Pro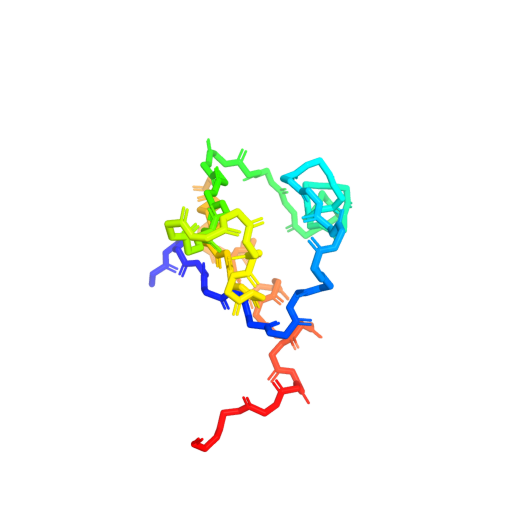tein AF-A7SL69-F1 (afdb_monomer)

InterPro domains:
  IPR000504 RNA recognition motif domain [PF00076] (4-66)
  IPR000504 RNA recognition motif domain [PS50102] (2-68)
  IPR000504 RNA recognition motif domain [SM00360] (3-68)
  IPR012677 Nucleotide-binding alpha-beta plait domain superfamily [G3DSA:3.30.70.330] (1-68)
  IPR035979 RNA-binding domain superfamily [SSF54928] (2-66)

Foldseek 3Di:
DQKDKFAQADQPDDQVNVCVVLVVLAAWPDKAFDADPVSGGNRMIMTGGPDPNSSVSCCVVRVPPDDD

Mean predicted aligned error: 6.21 Å

Solvent-accessible surface area (backbone atoms only — not comparable to full-atom values): 3975 Å² total; per-residue (Å²): 118,33,68,44,80,45,69,85,41,54,67,83,63,48,65,64,57,51,49,62,72,43,44,87,44,38,61,72,72,43,75,47,69,45,58,43,97,83,74,46,38,69,14,33,32,40,40,26,33,76,40,48,67,31,32,49,50,41,41,72,69,63,62,81,69,81,88,131

Radius of gyration: 11.6 Å; Cα contacts (8 Å, |Δi|>4): 107; chains: 1; bounding box: 29×21×24 Å

Structure (mmCIF, N/CA/C/O backbone):
data_AF-A7SL69-F1
#
_entry.id   AF-A7SL69-F1
#
loop_
_atom_site.group_PDB
_atom_site.id
_atom_site.type_symbol
_atom_site.label_atom_id
_atom_site.label_alt_id
_atom_site.label_comp_id
_atom_site.label_asym_id
_atom_site.label_entity_id
_atom_site.label_seq_id
_atom_site.pdbx_PDB_ins_code
_atom_site.Cartn_x
_atom_site.Cartn_y
_atom_site.Cartn_z
_atom_site.occupancy
_atom_site.B_iso_or_equiv
_atom_site.auth_seq_id
_atom_site.auth_comp_id
_atom_site.auth_asym_id
_atom_site.auth_atom_id
_atom_site.pdbx_PDB_model_num
ATOM 1 N N . ASP A 1 1 ? -10.580 -9.387 6.167 1.00 67.38 1 ASP A N 1
ATOM 2 C CA . ASP A 1 1 ? -9.142 -9.094 6.096 1.00 67.38 1 ASP A CA 1
ATOM 3 C C . ASP A 1 1 ? -8.824 -7.612 6.194 1.00 67.38 1 ASP A C 1
ATOM 5 O O . ASP A 1 1 ? -9.684 -6.798 5.881 1.00 67.38 1 ASP A O 1
ATOM 9 N N . ARG A 1 2 ? -7.618 -7.276 6.676 1.00 84.81 2 ARG A N 1
ATOM 10 C CA . ARG A 1 2 ? -7.063 -5.899 6.711 1.00 84.81 2 ARG A CA 1
ATOM 11 C C . ARG A 1 2 ? -6.007 -5.656 5.624 1.00 84.81 2 ARG A C 1
ATOM 13 O O . ARG A 1 2 ? -5.493 -4.547 5.501 1.00 84.81 2 ARG A O 1
ATOM 20 N N . LYS A 1 3 ? -5.658 -6.708 4.882 1.00 85.62 3 LYS A N 1
ATOM 21 C CA . LYS A 1 3 ? -4.660 -6.710 3.818 1.00 85.62 3 LYS A CA 1
ATOM 22 C C . LYS A 1 3 ? -5.366 -6.602 2.467 1.00 85.62 3 LYS A C 1
ATOM 24 O O . LYS A 1 3 ? -6.341 -7.307 2.226 1.00 85.62 3 LYS A O 1
ATOM 29 N N . LEU A 1 4 ? -4.878 -5.714 1.614 1.00 85.94 4 LEU A N 1
ATOM 30 C CA . LEU A 1 4 ? -5.320 -5.496 0.246 1.00 85.94 4 LEU A CA 1
ATOM 31 C C . LEU A 1 4 ? -4.216 -5.907 -0.702 1.00 85.94 4 LEU A C 1
ATOM 33 O O . LEU A 1 4 ? -3.033 -5.697 -0.429 1.00 85.94 4 LEU A O 1
ATOM 37 N N . PHE A 1 5 ? -4.640 -6.424 -1.842 1.00 86.38 5 PHE A N 1
ATOM 38 C CA . PHE A 1 5 ? -3.800 -6.603 -3.004 1.00 86.38 5 PHE A CA 1
ATOM 39 C C . PHE A 1 5 ? -4.166 -5.541 -4.035 1.00 86.38 5 PHE A C 1
ATOM 41 O O . PHE A 1 5 ? -5.337 -5.366 -4.363 1.00 86.38 5 PHE A O 1
ATOM 48 N N . VAL A 1 6 ? -3.161 -4.828 -4.522 1.00 83.06 6 VAL A N 1
ATOM 49 C CA . VAL A 1 6 ? -3.293 -3.809 -5.558 1.00 83.06 6 VAL A CA 1
ATOM 50 C C . VAL A 1 6 ? -2.531 -4.321 -6.772 1.00 83.06 6 VAL A C 1
ATOM 52 O O . VAL A 1 6 ? -1.336 -4.577 -6.669 1.00 83.06 6 VAL A O 1
ATOM 55 N N . GLY A 1 7 ? -3.225 -4.520 -7.891 1.00 80.75 7 GLY A N 1
ATOM 56 C CA . GLY A 1 7 ? -2.642 -4.901 -9.182 1.00 80.75 7 GLY A CA 1
ATOM 57 C C . GLY A 1 7 ? -2.569 -3.718 -10.154 1.00 80.75 7 GLY A C 1
ATOM 58 O O . GLY A 1 7 ? -3.027 -2.624 -9.836 1.00 80.75 7 GLY A O 1
ATOM 59 N N . MET A 1 8 ? -1.998 -3.938 -11.344 1.00 76.50 8 MET A N 1
ATOM 60 C CA . MET A 1 8 ? -1.805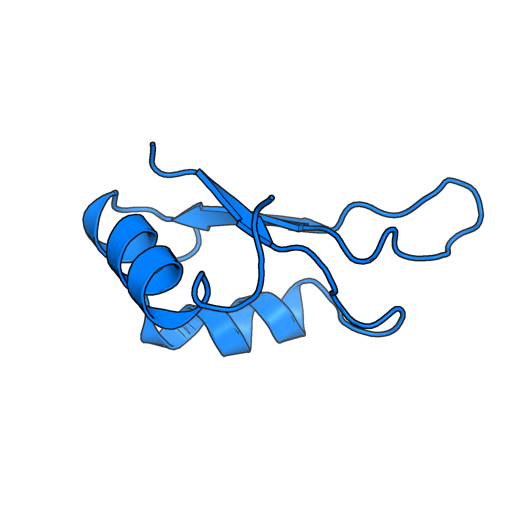 -2.926 -12.405 1.00 76.50 8 MET A CA 1
ATOM 61 C C . MET A 1 8 ? -1.092 -1.636 -11.967 1.00 76.50 8 MET A C 1
ATOM 63 O O . MET A 1 8 ? -1.343 -0.545 -12.473 1.00 76.50 8 MET A O 1
ATOM 67 N N . ILE A 1 9 ? -0.156 -1.758 -11.041 1.00 78.75 9 ILE A N 1
ATOM 68 C CA . ILE A 1 9 ? 0.668 -0.648 -10.586 1.00 78.75 9 ILE A CA 1
ATOM 69 C C . ILE A 1 9 ? 1.704 -0.334 -11.668 1.00 78.75 9 ILE A C 1
ATOM 71 O O . ILE A 1 9 ? 2.339 -1.234 -12.223 1.00 78.75 9 ILE A O 1
ATOM 75 N N . SER A 1 10 ? 1.894 0.947 -11.979 1.00 74.94 10 SER A N 1
ATOM 76 C CA . SER A 1 10 ? 2.908 1.373 -12.943 1.00 74.94 10 SER A CA 1
ATOM 77 C C . SER A 1 10 ? 4.282 0.810 -12.578 1.00 74.94 10 SER A C 1
ATOM 79 O O . SER A 1 10 ? 4.679 0.807 -11.416 1.00 74.94 10 SER A O 1
ATOM 81 N N . LYS A 1 11 ? 5.066 0.404 -13.580 1.00 73.81 11 LYS A N 1
ATOM 82 C CA . LYS A 1 11 ? 6.442 -0.091 -13.382 1.00 73.81 11 LYS A CA 1
ATOM 83 C C . LYS A 1 11 ? 7.353 0.879 -12.609 1.00 73.81 11 LYS A C 1
ATOM 85 O O . LYS A 1 11 ? 8.285 0.436 -11.946 1.00 73.81 11 LYS A O 1
ATOM 90 N N . HIS A 1 12 ? 7.037 2.173 -12.659 1.00 75.69 12 HIS A N 1
ATOM 91 C CA . HIS A 1 12 ? 7.727 3.248 -11.941 1.00 75.69 12 HIS A CA 1
ATOM 92 C C . HIS A 1 12 ? 7.108 3.607 -10.584 1.00 75.69 12 HIS A C 1
ATOM 94 O O . HIS A 1 12 ? 7.739 4.341 -9.830 1.00 75.69 12 HIS A O 1
ATOM 100 N N . ALA A 1 13 ? 5.895 3.137 -10.280 1.00 77.25 13 ALA A N 1
ATOM 101 C CA . ALA A 1 13 ? 5.219 3.499 -9.043 1.00 77.25 13 ALA A CA 1
ATOM 102 C C . ALA A 1 13 ? 5.890 2.811 -7.852 1.00 77.25 13 ALA A C 1
ATOM 104 O O . ALA A 1 13 ? 6.204 1.615 -7.874 1.00 77.25 13 ALA A O 1
ATOM 105 N N . LYS A 1 14 ? 6.141 3.611 -6.819 1.00 81.50 14 LYS A N 1
ATOM 106 C CA . LYS A 1 14 ? 6.812 3.192 -5.598 1.00 81.50 14 LYS A CA 1
ATOM 107 C C . LYS A 1 14 ? 5.809 3.010 -4.470 1.00 81.50 14 LYS A C 1
ATOM 109 O O . LYS A 1 14 ? 4.6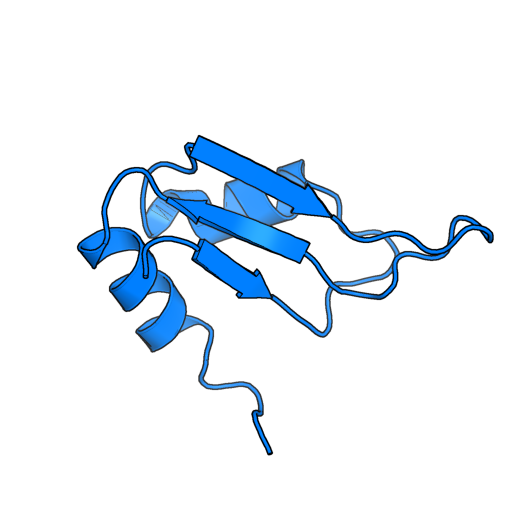27 3.332 -4.559 1.00 81.50 14 LYS A O 1
ATOM 114 N N . GLU A 1 15 ? 6.333 2.492 -3.371 1.00 85.19 15 GLU A N 1
ATOM 115 C CA . GLU A 1 15 ? 5.616 2.369 -2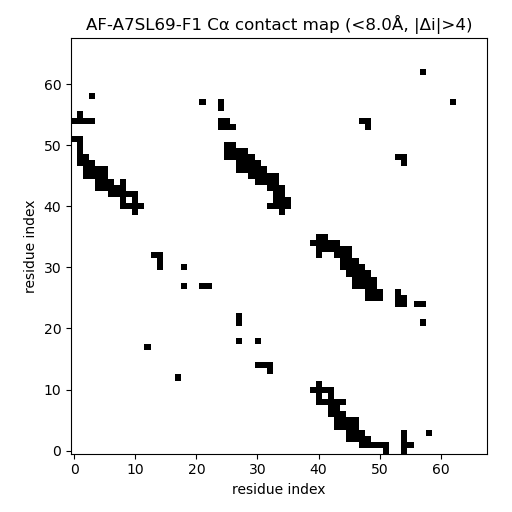.108 1.00 85.19 15 GLU A CA 1
ATOM 116 C C . GLU A 1 15 ? 5.075 3.720 -1.632 1.00 85.19 15 GLU A C 1
ATOM 118 O O . GLU A 1 15 ? 3.961 3.790 -1.125 1.00 85.19 15 GLU A O 1
ATOM 123 N N . GLU A 1 16 ? 5.826 4.796 -1.865 1.00 86.69 16 GLU A N 1
ATOM 124 C CA . GLU A 1 16 ? 5.420 6.163 -1.542 1.00 86.69 16 GLU A CA 1
ATOM 125 C C . GLU A 1 16 ? 4.203 6.621 -2.354 1.00 86.69 16 GLU A C 1
ATOM 127 O O . GLU A 1 16 ? 3.258 7.134 -1.763 1.00 86.69 16 GLU A O 1
ATOM 132 N N . ASP A 1 17 ? 4.168 6.373 -3.669 1.00 86.44 17 ASP A N 1
ATOM 133 C CA . ASP A 1 17 ? 3.020 6.725 -4.520 1.00 86.44 17 ASP A CA 1
ATOM 134 C C . ASP A 1 17 ? 1.741 6.043 -4.035 1.00 86.44 17 ASP A C 1
ATOM 136 O O . ASP A 1 17 ? 0.693 6.672 -3.886 1.00 86.44 17 ASP A O 1
ATOM 140 N N . LEU A 1 18 ? 1.841 4.748 -3.728 1.00 85.75 18 LEU A N 1
ATOM 141 C CA . LEU A 1 18 ? 0.734 3.981 -3.172 1.00 85.75 18 LEU A CA 1
ATOM 142 C C . LEU A 1 18 ? 0.363 4.513 -1.788 1.00 85.75 18 LEU A C 1
ATOM 144 O O . LEU A 1 18 ? -0.810 4.709 -1.495 1.00 85.75 18 LEU A O 1
ATOM 148 N N . ARG A 1 19 ? 1.339 4.821 -0.935 1.00 88.44 19 ARG A N 1
ATOM 149 C CA . ARG A 1 19 ? 1.056 5.387 0.384 1.00 88.44 19 ARG A CA 1
ATOM 150 C C . ARG A 1 19 ? 0.291 6.700 0.278 1.00 88.44 19 ARG A C 1
ATOM 152 O O . ARG A 1 19 ? -0.664 6.879 1.024 1.00 88.44 19 ARG A O 1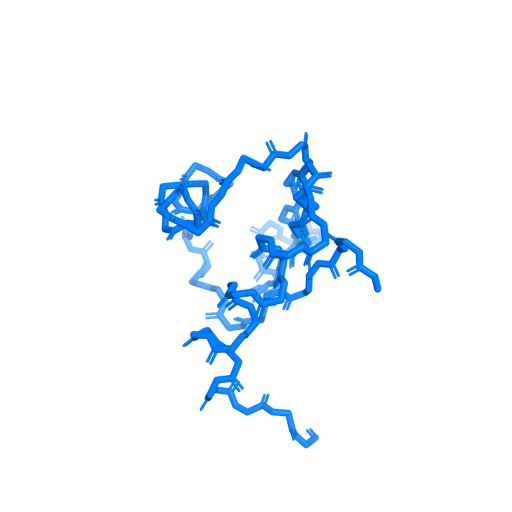
ATOM 159 N N . VAL A 1 20 ? 0.651 7.573 -0.660 1.00 88.50 20 VAL A N 1
ATOM 160 C CA . VAL A 1 20 ? -0.050 8.838 -0.918 1.00 88.50 20 VAL A CA 1
ATOM 161 C C . VAL A 1 20 ? -1.452 8.590 -1.478 1.00 88.50 20 VAL A C 1
ATOM 163 O O . VAL A 1 20 ? -2.408 9.159 -0.956 1.00 88.50 20 VAL A O 1
ATOM 166 N N . MET A 1 21 ? -1.604 7.698 -2.465 1.00 85.81 21 MET A N 1
ATOM 167 C CA . MET A 1 21 ? -2.916 7.338 -3.025 1.00 85.81 21 MET A CA 1
ATOM 168 C C . MET A 1 21 ? -3.862 6.755 -1.977 1.00 85.81 21 MET A C 1
ATOM 170 O O . MET A 1 21 ? -5.062 7.013 -2.021 1.00 85.81 21 MET A O 1
ATOM 174 N N . PHE A 1 22 ? -3.329 5.958 -1.048 1.00 86.12 22 PHE A N 1
ATOM 175 C CA . PHE A 1 22 ? -4.128 5.239 -0.064 1.00 86.12 22 PHE A CA 1
ATOM 176 C C . PHE A 1 22 ? -4.255 5.947 1.296 1.00 86.12 22 PHE A C 1
ATOM 178 O O . PHE A 1 22 ? -5.136 5.594 2.081 1.00 86.12 22 PHE A O 1
ATOM 185 N N . SER A 1 23 ? -3.451 6.987 1.539 1.00 86.88 23 SER A N 1
ATOM 186 C CA . SER A 1 23 ? -3.525 7.889 2.698 1.00 86.88 23 SER A CA 1
ATOM 187 C C . SER A 1 23 ? -4.944 8.400 3.013 1.00 86.88 23 SER A C 1
ATOM 189 O O . SER A 1 23 ? -5.352 8.303 4.172 1.00 86.88 23 SER A O 1
ATOM 191 N N . PRO A 1 24 ? -5.755 8.877 2.038 1.00 88.81 24 PRO A N 1
ATOM 192 C CA . PRO A 1 24 ? -7.111 9.352 2.330 1.00 88.81 24 PRO A CA 1
ATOM 193 C C . PRO A 1 24 ? -8.081 8.243 2.768 1.00 88.81 24 PRO A C 1
ATOM 195 O O . PRO A 1 24 ? -9.085 8.539 3.412 1.00 88.81 24 PRO A O 1
ATOM 198 N N . PHE A 1 25 ? -7.806 6.972 2.454 1.00 87.25 25 PHE A N 1
ATOM 199 C CA . PHE A 1 25 ? -8.656 5.859 2.891 1.00 87.25 25 PHE A CA 1
ATOM 200 C C . PHE A 1 25 ? -8.337 5.403 4.317 1.00 87.25 25 PHE A C 1
ATOM 202 O O . PHE A 1 25 ? -9.202 4.828 4.984 1.00 87.2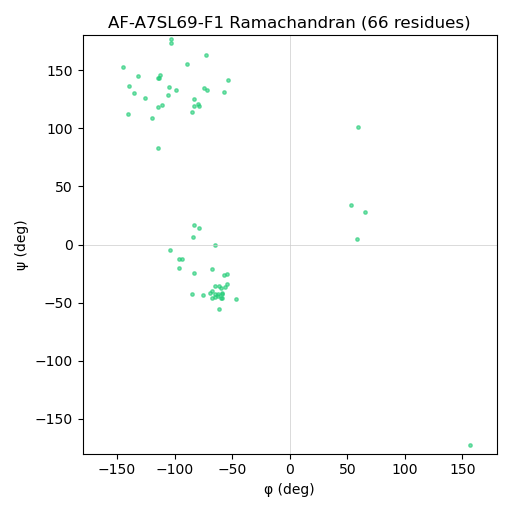5 25 PHE A O 1
ATOM 209 N N . GLY A 1 26 ? -7.112 5.644 4.793 1.00 88.81 26 GLY A N 1
ATOM 210 C CA . GLY A 1 26 ? -6.712 5.326 6.1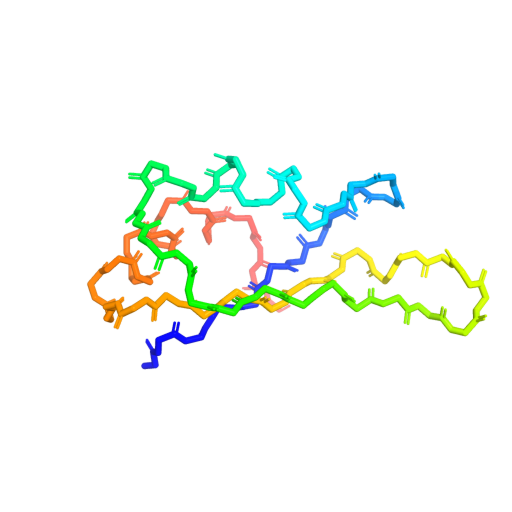55 1.00 88.81 26 GLY A CA 1
ATOM 211 C C . GLY A 1 26 ? -5.212 5.148 6.365 1.00 88.81 26 GLY A C 1
ATOM 212 O O . GLY A 1 26 ? -4.387 5.354 5.478 1.00 88.81 26 GLY A O 1
ATOM 213 N N . THR A 1 27 ? -4.861 4.709 7.574 1.00 91.44 27 THR A N 1
ATOM 214 C CA . THR A 1 27 ? -3.470 4.521 7.990 1.00 91.44 27 THR A CA 1
ATOM 215 C C . THR A 1 27 ? -2.944 3.177 7.512 1.00 91.44 27 THR A C 1
ATOM 217 O O . THR A 1 27 ? -3.435 2.121 7.917 1.00 91.44 27 THR A O 1
ATOM 220 N N . ILE A 1 28 ? -1.904 3.222 6.686 1.00 91.19 28 ILE A N 1
ATOM 221 C CA . ILE A 1 28 ? -1.197 2.039 6.197 1.00 91.19 28 ILE A CA 1
ATOM 222 C C . ILE A 1 28 ? -0.145 1.618 7.227 1.00 91.19 28 ILE A C 1
ATOM 224 O O . ILE A 1 28 ? 0.827 2.348 7.451 1.00 91.19 28 ILE A O 1
ATOM 228 N N . GLU A 1 29 ? -0.342 0.440 7.820 1.00 91.81 29 GLU A N 1
ATOM 229 C CA . GLU A 1 29 ? 0.629 -0.222 8.700 1.00 91.81 29 GLU A CA 1
ATOM 230 C C . GLU A 1 29 ? 1.776 -0.843 7.912 1.00 91.81 29 GLU A C 1
ATOM 232 O O . GLU A 1 29 ? 2.929 -0.722 8.305 1.00 91.81 29 GLU A O 1
ATOM 237 N N . GLU A 1 30 ? 1.466 -1.506 6.801 1.00 89.44 30 GLU A N 1
ATOM 238 C CA . GLU A 1 30 ? 2.462 -2.216 6.003 1.00 89.44 30 GLU A CA 1
ATOM 239 C C . GLU A 1 30 ? 2.174 -1.989 4.529 1.00 89.44 30 GLU A C 1
ATOM 241 O O . GLU A 1 30 ? 1.025 -2.042 4.089 1.00 89.44 30 GLU A O 1
ATOM 246 N N . LEU A 1 31 ? 3.217 -1.725 3.758 1.00 89.12 31 LEU A N 1
ATOM 247 C CA . LEU A 1 31 ? 3.126 -1.593 2.318 1.00 89.12 31 LEU A CA 1
ATOM 248 C C . LEU A 1 31 ? 4.296 -2.361 1.727 1.00 89.12 31 LEU A C 1
ATOM 250 O O . LEU A 1 31 ? 5.420 -2.225 2.189 1.00 89.12 31 LEU A O 1
ATOM 254 N N . THR A 1 32 ? 4.022 -3.224 0.758 1.00 87.19 32 THR A N 1
ATOM 255 C CA . THR A 1 32 ? 5.051 -4.040 0.119 1.00 87.19 32 THR A CA 1
ATOM 256 C C . THR A 1 32 ? 4.772 -4.124 -1.367 1.00 87.19 32 THR A C 1
ATOM 258 O O . THR A 1 32 ? 3.800 -4.748 -1.789 1.00 87.19 32 THR A O 1
ATOM 261 N N . VAL A 1 33 ? 5.629 -3.514 -2.182 1.00 86.19 33 VAL A N 1
ATOM 262 C CA . VAL A 1 33 ? 5.544 -3.628 -3.644 1.00 86.19 33 VAL A CA 1
ATOM 263 C C . VAL A 1 33 ? 6.231 -4.915 -4.091 1.00 86.19 33 VAL A C 1
ATOM 265 O O . VAL A 1 33 ? 7.406 -5.133 -3.802 1.00 86.19 33 VAL A O 1
ATOM 268 N N . LEU A 1 34 ? 5.520 -5.766 -4.834 1.00 83.06 34 LEU A N 1
ATOM 269 C CA . LEU A 1 34 ? 6.116 -6.942 -5.456 1.00 83.06 34 LEU A CA 1
ATOM 270 C C . LEU A 1 34 ? 6.879 -6.534 -6.714 1.00 83.06 34 LEU A C 1
ATOM 272 O O . LEU A 1 34 ? 6.307 -6.061 -7.703 1.00 83.06 34 LEU A O 1
ATOM 276 N N . ARG A 1 35 ? 8.182 -6.796 -6.699 1.00 81.12 35 ARG A N 1
ATOM 277 C CA . ARG A 1 35 ? 9.075 -6.630 -7.846 1.00 81.12 35 ARG A CA 1
ATOM 278 C C . ARG A 1 35 ? 9.591 -7.996 -8.293 1.00 81.12 35 ARG A C 1
ATOM 280 O O . ARG A 1 35 ? 9.788 -8.879 -7.461 1.00 81.12 35 ARG A O 1
ATOM 287 N N . ASN A 1 36 ? 9.752 -8.196 -9.599 1.00 74.69 36 ASN A N 1
ATOM 288 C CA . ASN A 1 36 ? 10.439 -9.373 -10.128 1.00 74.69 36 ASN A CA 1
ATOM 289 C C . ASN A 1 36 ? 11.950 -9.260 -9.886 1.00 74.69 36 ASN A C 1
ATOM 291 O O . ASN A 1 36 ? 12.477 -8.166 -9.682 1.00 74.69 36 ASN A O 1
ATOM 295 N N . ALA A 1 37 ? 12.646 -10.397 -9.988 1.00 71.00 37 ALA A N 1
ATOM 296 C CA . ALA A 1 37 ? 14.109 -10.471 -9.923 1.00 71.00 37 ALA A CA 1
ATOM 297 C C . ALA A 1 37 ? 14.805 -9.599 -10.988 1.00 71.00 37 ALA A C 1
ATOM 299 O O . ALA A 1 37 ? 15.904 -9.109 -10.761 1.00 71.00 37 ALA A O 1
ATOM 300 N N . ASP A 1 38 ? 14.125 -9.334 -12.106 1.00 72.69 38 ASP A N 1
ATOM 301 C CA . ASP A 1 38 ? 14.604 -8.498 -13.213 1.00 72.69 38 ASP A CA 1
ATOM 302 C C . ASP A 1 38 ? 14.474 -6.978 -12.944 1.00 72.69 38 ASP A C 1
ATOM 304 O O . ASP A 1 38 ? 14.496 -6.162 -13.857 1.00 72.69 38 ASP A O 1
ATOM 308 N N . SER A 1 39 ? 14.244 -6.566 -11.688 1.00 64.56 39 SER A N 1
ATOM 309 C CA . SER A 1 39 ? 13.939 -5.177 -11.279 1.00 64.56 39 SER A CA 1
ATOM 310 C C . SER A 1 39 ? 12.700 -4.546 -11.933 1.00 64.56 39 SER A C 1
ATOM 312 O O . SER A 1 39 ? 12.374 -3.388 -11.671 1.00 64.56 39 SER A O 1
ATOM 314 N N . THR A 1 40 ? 11.944 -5.304 -12.726 1.00 65.50 40 THR A N 1
ATOM 315 C CA . THR A 1 40 ? 10.633 -4.901 -13.226 1.00 65.50 40 THR A CA 1
ATOM 316 C C . THR A 1 40 ? 9.589 -5.121 -12.135 1.00 65.50 40 THR A C 1
ATOM 318 O O . THR A 1 40 ? 9.397 -6.230 -11.632 1.00 65.50 40 THR A O 1
ATOM 321 N N . SER A 1 41 ? 8.898 -4.057 -11.723 1.00 65.75 41 SER A N 1
ATOM 322 C CA . SER A 1 41 ? 7.760 -4.193 -10.811 1.00 65.75 41 SER A CA 1
ATOM 323 C C . SER A 1 41 ? 6.736 -5.133 -11.447 1.00 65.75 41 SER A C 1
ATOM 325 O O . SER A 1 41 ? 6.356 -4.920 -12.598 1.00 65.75 41 SER A O 1
ATOM 327 N N . LYS A 1 42 ? 6.232 -6.133 -10.704 1.00 68.69 42 LYS A N 1
ATOM 328 C CA . LYS A 1 42 ? 5.154 -7.019 -11.199 1.00 68.69 42 LYS A CA 1
ATOM 329 C C . LYS A 1 42 ? 3.842 -6.265 -11.441 1.00 68.69 42 LYS A C 1
ATOM 331 O O . LYS A 1 42 ? 2.850 -6.869 -11.824 1.00 68.69 42 LYS A O 1
ATOM 336 N N . GLY A 1 43 ? 3.841 -4.960 -11.174 1.00 77.38 43 GLY A N 1
ATOM 337 C CA . GLY A 1 43 ? 2.664 -4.120 -11.134 1.00 77.38 43 GLY A CA 1
ATOM 338 C C . GLY A 1 43 ? 1.741 -4.512 -9.995 1.00 77.38 43 GLY A C 1
ATOM 339 O O . GLY A 1 43 ? 0.539 -4.321 -10.106 1.00 77.38 43 GLY A O 1
ATOM 340 N N . CYS A 1 44 ? 2.283 -5.082 -8.919 1.00 85.12 44 CYS A N 1
ATOM 341 C CA . CYS A 1 44 ? 1.491 -5.565 -7.802 1.00 85.12 44 CYS A CA 1
ATOM 342 C C . CYS A 1 44 ? 2.075 -5.078 -6.479 1.00 85.12 44 CYS A C 1
ATOM 344 O O . CYS A 1 44 ? 3.293 -4.999 -6.326 1.00 85.12 44 CYS A O 1
ATOM 346 N N . ALA A 1 45 ? 1.218 -4.793 -5.508 1.00 87.75 45 ALA A N 1
ATOM 347 C CA . ALA A 1 45 ? 1.600 -4.442 -4.151 1.00 87.75 45 ALA A CA 1
ATOM 348 C C . ALA A 1 45 ? 0.592 -4.992 -3.149 1.00 87.75 45 ALA A C 1
ATOM 350 O O . ALA A 1 45 ? -0.590 -5.158 -3.447 1.00 87.75 45 ALA A O 1
ATOM 351 N N . PHE A 1 46 ? 1.067 -5.240 -1.938 1.00 88.94 46 PHE A N 1
ATOM 352 C CA . PHE A 1 46 ? 0.232 -5.507 -0.785 1.00 88.94 46 PHE A CA 1
ATOM 353 C C . PHE A 1 46 ? 0.205 -4.289 0.125 1.00 88.94 46 PHE A C 1
ATOM 355 O O . PHE A 1 46 ? 1.245 -3.703 0.418 1.00 88.94 46 PHE A O 1
ATOM 362 N N . ILE A 1 47 ? -0.987 -3.936 0.593 1.00 88.81 47 ILE A N 1
ATOM 363 C CA . ILE A 1 47 ? -1.207 -2.837 1.531 1.00 88.81 47 ILE A CA 1
ATOM 364 C C . ILE A 1 47 ? -1.966 -3.386 2.729 1.00 88.81 47 ILE A C 1
ATOM 366 O O . ILE A 1 47 ? -3.020 -3.990 2.576 1.00 88.81 47 ILE A O 1
ATOM 370 N N . LYS A 1 48 ? -1.457 -3.182 3.935 1.00 91.00 48 LYS A N 1
ATOM 371 C CA . LYS A 1 48 ? -2.114 -3.541 5.187 1.00 91.00 48 LYS A CA 1
ATOM 372 C C . LYS A 1 48 ? -2.514 -2.264 5.900 1.00 91.00 48 LYS A C 1
ATOM 374 O O . LYS A 1 48 ? -1.661 -1.449 6.243 1.00 91.00 48 LYS A O 1
ATOM 379 N N . PHE A 1 49 ? -3.806 -2.101 6.141 1.00 91.50 49 PHE A N 1
ATOM 380 C CA . PHE A 1 49 ? -4.302 -0.984 6.937 1.00 91.50 49 PHE A CA 1
ATOM 381 C C . PHE A 1 49 ? -4.344 -1.337 8.417 1.00 91.50 49 PHE A C 1
ATOM 383 O O . PHE A 1 49 ? -4.531 -2.499 8.788 1.00 91.50 49 PHE A O 1
ATOM 390 N N . ALA A 1 50 ? -4.272 -0.304 9.254 1.00 91.31 50 ALA A N 1
ATOM 391 C CA . ALA A 1 50 ? -4.481 -0.426 10.691 1.00 91.31 50 ALA A CA 1
ATOM 392 C C . ALA A 1 50 ? -5.875 -0.997 10.996 1.00 91.31 50 ALA A C 1
ATOM 394 O O . ALA A 1 50 ? -6.028 -1.917 11.807 1.00 91.31 50 ALA A O 1
ATOM 395 N N . ASN A 1 51 ? -6.891 -0.511 10.273 1.00 91.06 51 ASN A N 1
ATOM 396 C CA . ASN A 1 51 ? -8.286 -0.883 10.476 1.00 91.06 51 ASN A CA 1
ATOM 397 C C . ASN A 1 51 ? -8.886 -1.644 9.292 1.00 91.06 51 ASN A C 1
ATOM 399 O O . ASN A 1 51 ? -8.686 -1.302 8.127 1.00 91.06 51 ASN A O 1
ATOM 403 N N . ARG A 1 52 ? -9.742 -2.625 9.603 1.00 89.38 52 ARG A N 1
ATOM 404 C CA . ARG A 1 52 ? -10.523 -3.357 8.591 1.00 89.38 52 ARG A CA 1
ATOM 405 C C . ARG A 1 52 ? -11.461 -2.438 7.809 1.00 89.38 52 ARG A C 1
ATOM 407 O O . ARG A 1 52 ? -11.638 -2.643 6.618 1.00 89.38 52 ARG A O 1
AT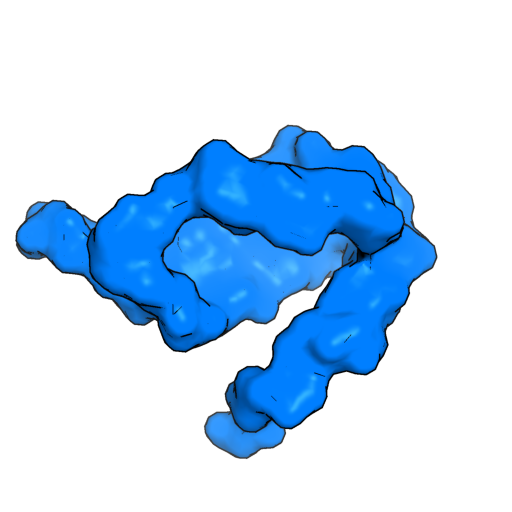OM 414 N N . MET A 1 53 ? -12.035 -1.430 8.461 1.00 89.44 53 MET A N 1
ATOM 415 C CA . MET A 1 53 ? -12.959 -0.496 7.812 1.00 89.44 53 MET A CA 1
ATOM 416 C C . MET A 1 53 ? -12.254 0.376 6.764 1.00 89.44 53 MET A C 1
ATOM 418 O O . MET A 1 53 ? -12.769 0.539 5.666 1.00 89.44 53 MET A O 1
ATOM 422 N N . GLN A 1 54 ? -11.034 0.839 7.060 1.00 90.25 54 GLN A N 1
ATOM 423 C CA . GLN A 1 54 ? -10.178 1.559 6.106 1.00 90.25 54 GLN A CA 1
ATOM 424 C C . GLN A 1 54 ? -9.831 0.674 4.908 1.00 90.25 54 GLN A C 1
ATOM 426 O O . GLN A 1 54 ? -9.972 1.092 3.761 1.00 90.25 54 GLN A O 1
ATOM 431 N N . ALA A 1 55 ? -9.471 -0.586 5.178 1.00 87.88 55 ALA A N 1
ATOM 432 C CA . ALA A 1 55 ? -9.218 -1.561 4.131 1.00 87.88 55 ALA A CA 1
ATOM 433 C C . ALA A 1 55 ? -10.444 -1.782 3.235 1.00 87.88 55 ALA A C 1
ATOM 435 O O . ALA A 1 55 ? -10.325 -1.755 2.016 1.00 87.88 55 ALA A O 1
ATOM 436 N N . GLN A 1 56 ? -11.632 -1.951 3.820 1.00 87.25 56 GLN A N 1
ATOM 437 C CA . GLN A 1 56 ? -12.863 -2.107 3.048 1.00 87.25 56 GLN A CA 1
ATOM 438 C C . GLN A 1 56 ? -13.225 -0.860 2.247 1.00 87.25 56 GLN A C 1
ATOM 440 O O . GLN A 1 56 ? -13.707 -1.005 1.133 1.00 87.25 56 GLN A O 1
ATOM 445 N N . ASN A 1 57 ? -12.960 0.338 2.766 1.00 87.88 57 ASN A N 1
ATOM 446 C CA . ASN A 1 57 ? -13.234 1.583 2.053 1.00 87.88 57 ASN A CA 1
ATOM 447 C C . ASN A 1 57 ? -12.296 1.765 0.846 1.00 87.88 57 ASN A C 1
ATOM 449 O O . ASN A 1 57 ? -12.732 2.116 -0.250 1.00 87.88 57 ASN A O 1
ATOM 453 N N . ALA A 1 58 ? -11.013 1.442 1.031 1.00 86.56 58 ALA A N 1
ATOM 454 C CA . ALA A 1 58 ? -10.028 1.408 -0.043 1.00 86.56 58 ALA A CA 1
ATOM 455 C C . ALA A 1 58 ? -10.381 0.357 -1.105 1.00 86.56 58 ALA A C 1
ATOM 457 O O . ALA A 1 58 ? -10.300 0.659 -2.289 1.00 86.56 58 ALA A O 1
ATOM 458 N N . ILE A 1 59 ? -10.829 -0.844 -0.707 1.00 83.81 59 ILE A N 1
ATOM 459 C CA . ILE A 1 59 ? -11.355 -1.848 -1.646 1.00 83.81 59 ILE A CA 1
ATOM 460 C C . ILE A 1 59 ? -12.578 -1.271 -2.358 1.00 83.81 59 ILE A C 1
ATOM 462 O O . ILE A 1 59 ? -12.562 -1.176 -3.569 1.00 83.81 59 ILE A O 1
ATOM 466 N N . ALA A 1 60 ? -13.605 -0.803 -1.652 1.00 83.44 60 ALA A N 1
ATOM 467 C CA . ALA A 1 60 ? -14.823 -0.281 -2.277 1.00 83.44 60 ALA A CA 1
ATOM 468 C C . ALA A 1 60 ? -14.550 0.837 -3.302 1.00 83.44 60 ALA A C 1
ATOM 470 O O . ALA A 1 60 ? -15.233 0.911 -4.319 1.00 83.44 60 ALA A O 1
ATOM 471 N N . THR A 1 61 ? -13.529 1.665 -3.064 1.00 82.50 61 THR A N 1
ATOM 472 C CA . THR A 1 61 ? -13.155 2.757 -3.973 1.00 82.50 61 THR A CA 1
ATOM 473 C C . THR A 1 61 ? -12.233 2.306 -5.114 1.00 82.50 61 THR A C 1
ATOM 475 O O . THR A 1 61 ? -12.420 2.723 -6.253 1.00 82.50 61 THR A O 1
ATOM 478 N N . MET A 1 62 ? -11.232 1.462 -4.835 1.00 77.50 62 MET A N 1
ATOM 479 C CA . MET A 1 62 ? -10.171 1.093 -5.793 1.00 77.50 62 MET A CA 1
ATOM 480 C C . MET A 1 62 ? -10.442 -0.232 -6.530 1.00 77.50 62 MET A C 1
ATOM 482 O O . MET A 1 62 ? -9.883 -0.476 -7.595 1.00 77.50 62 MET A O 1
ATOM 486 N N . HIS A 1 63 ? -11.312 -1.092 -5.998 1.00 63.62 63 HIS A N 1
ATOM 487 C CA . HIS A 1 63 ? -11.657 -2.425 -6.519 1.00 63.62 63 HIS A CA 1
ATOM 488 C C . HIS A 1 63 ? -12.714 -2.397 -7.635 1.00 63.62 63 HIS A C 1
ATOM 490 O O . HIS A 1 63 ? -13.283 -3.428 -7.972 1.00 63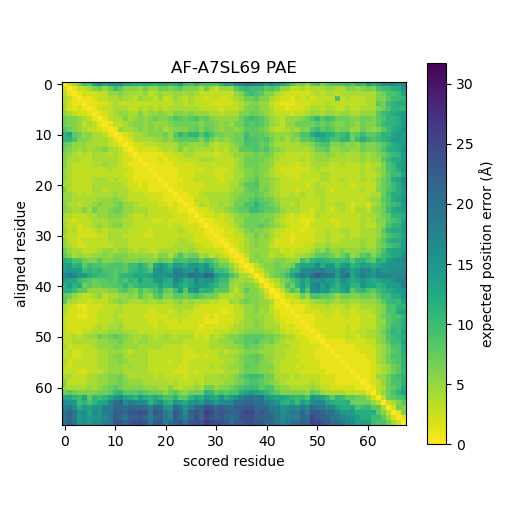.62 63 HIS A O 1
ATOM 496 N N . ASN A 1 64 ? -12.969 -1.243 -8.258 1.00 55.44 64 ASN A N 1
ATOM 497 C CA . ASN A 1 64 ? -13.768 -1.191 -9.487 1.00 55.44 64 ASN A CA 1
ATOM 498 C C . ASN A 1 64 ? -12.935 -1.466 -10.758 1.00 55.44 64 ASN A C 1
ATOM 500 O O . ASN A 1 64 ? -13.438 -1.341 -11.870 1.00 55.44 64 ASN A O 1
ATOM 504 N N . SER A 1 65 ? -11.656 -1.835 -10.617 1.00 50.88 65 SER A N 1
ATOM 505 C CA . SER A 1 65 ? -10.790 -2.210 -11.737 1.00 50.88 65 SER A CA 1
ATOM 506 C C . SER A 1 65 ? -10.391 -3.687 -11.638 1.00 50.88 65 SER A C 1
ATOM 508 O O . SER A 1 65 ? -9.332 -4.038 -11.133 1.00 50.88 65 SER A O 1
ATOM 510 N N . THR A 1 66 ? -11.301 -4.533 -12.124 1.00 38.44 66 THR A N 1
ATOM 511 C CA . THR A 1 66 ? -11.104 -5.915 -12.599 1.00 38.44 66 THR A CA 1
ATOM 512 C C . THR A 1 66 ? -10.535 -6.949 -11.615 1.00 38.44 66 THR A C 1
ATOM 514 O O . THR A 1 66 ? -9.328 -7.123 -11.474 1.00 38.44 66 THR A O 1
ATOM 517 N N . THR A 1 67 ? -11.436 -7.768 -11.070 1.00 35.41 67 THR A N 1
ATOM 518 C CA . THR A 1 67 ? -11.157 -9.183 -10.776 1.00 35.41 67 THR A CA 1
ATOM 519 C C . THR A 1 67 ? -12.135 -10.034 -11.575 1.00 35.41 67 THR A C 1
ATOM 521 O O . THR A 1 67 ? -13.327 -10.053 -11.270 1.00 35.41 67 THR A O 1
ATOM 524 N N . MET A 1 68 ? -11.615 -10.717 -12.591 1.00 38.97 68 MET A N 1
ATOM 525 C CA . MET A 1 68 ? -12.006 -12.082 -12.942 1.00 38.97 68 MET A CA 1
ATOM 526 C C . MET A 1 68 ? -10.737 -12.924 -12.918 1.00 38.97 68 MET A C 1
ATOM 528 O O . MET A 1 68 ? -9.697 -12.395 -13.375 1.00 38.97 68 MET A O 1
#

Sequence (68 aa):
DRKLFVGMISKHAKEEDLRVMFSPFGTIEELTVLRNADSTSKGCAFIKFANRMQAQNAIATMHNSTTM

Secondary structure (DSSP, 8-state):
--EEEE-S--TT--HHHHHHHHGGG--EEEEEEEE-TTS-EEEEEEEEESSHHHHHHHHHHHTTS---

Nearest PDB structures (foldseek):
  3nnc-assembly1_A  TM=9.122E-01  e=8.843E-09  Homo sapiens
  2dnh-assembly1_A  TM=8.990E-01  e=1.636E-08  Homo sapiens
  2mzq-assembly1_A  TM=8.903E-01  e=1.518E-05  Saccharomyces cerevisiae S288C
  5wpa-assembly1_A  TM=8.837E-01  e=2.288E-05  Homo sapiens
  5lxy-assembly5_I  TM=8.175E-01  e=6.687E-06  Homo sapiens

Organism: Nematostella vectensis (NCBI:txid45351)

pLDDT: mean 80.18, std 12.74, range [35.41, 91.81]